Protein AF-A0A8I0N072-F1 (afdb_monomer)

Radius of gyration: 25.56 Å; Cα contacts (8 Å, |Δi|>4): 176; chains: 1; bounding box: 54×45×78 Å

pLDDT: mean 73.72, std 17.77, range [30.64, 95.94]

Organism: NCBI:txid1315280

Solvent-accessible surface area (backbone atoms only — not comparable to full-atom values): 8623 Å² total; per-residue (Å²): 136,84,82,77,81,78,67,58,70,54,81,55,96,92,42,80,50,78,51,52,66,68,58,53,51,51,52,50,53,53,48,54,53,54,51,52,53,53,55,48,54,52,50,53,52,52,50,49,49,51,53,44,53,54,49,50,52,53,50,52,58,44,44,75,77,46,43,42,41,66,64,48,50,56,49,46,68,73,73,28,69,87,80,56,89,76,55,53,75,44,91,42,83,85,50,83,49,27,44,38,66,54,48,75,47,74,41,93,86,42,91,51,28,29,33,41,29,32,38,40,33,28,46,47,96,89,38,32,55,79,50,74,47,72,47,76,42,82,46,71,62,76,79,81,84,124

Mean predicted aligned error: 13.83 Å

Nearest PDB structures (foldseek):
  3exz-assembly1_A  TM=7.184E-01  e=6.185E-01  Rhodospirillum rubrum ATCC 11170
  4ffu-assembly1_D  TM=7.902E-01  e=4.221E+00  Sinorhizobium meliloti 1021
  8jl0-assembly1_A  TM=4.000E-01  e=6.514E+00  Geobacter sulfurreducens
  8in8-assembly1_B  TM=3.234E-01  e=5.084E+00  Geobacter sulfurreducens PCA
  8y82-assembly1_M  TM=3.184E-01  e=5.754E+00  Geobacter sulfurreducens

Sequence (146 aa):
MMFGFKLLTYRSNGRYITIRRDSLLFILLVLVNLLGCSEQQKVDSKISKQVVDEWNAKIEGQRQKSNNYNDFKDWLSSNTPKEDKNSTMIKSLTGTSNYVTLDTIASKTDPNCYIDISLQFEVSVDSIVEHYKVSATQVCRYKNTI

Foldseek 3Di:
DDDDFDWDWDDDPNDTDTDGPVNVVVVVVVVVVVVVVVVLVVVQVVVLVVVQVVVVVVLVVQVVVPQAQVSSVVVQCVQADPPPPVQPCDQDAPDQPRKGFRDWAQRPPDNQKIWTWMKTFHAHPNRGTDDMHTDIDMDGDDPPPD

Secondary structure (DSSP, 8-state):
-------EEEEETTEEEEE-HHHHHHHHHHHHHHHHHHHHHHHHHHHHHHHHHHHHHHHHHHHHH--BHHHHHHHHHHHS-TT-TT------SSSS-EEEEEEEEE-SS-TTEEEEEEEEEEE-TTSBEEEEEEEEEEEE------

Structure (mmCIF, N/CA/C/O backbone):
data_AF-A0A8I0N072-F1
#
_entry.id   AF-A0A8I0N072-F1
#
loop_
_atom_site.group_PDB
_atom_site.id
_atom_site.type_symbol
_atom_site.label_atom_id
_atom_site.label_alt_id
_atom_site.label_comp_id
_atom_site.label_asym_id
_atom_site.label_entity_id
_atom_site.label_seq_id
_atom_site.pdbx_PDB_ins_code
_atom_site.Cartn_x
_atom_site.Cartn_y
_atom_site.Cartn_z
_atom_site.occupancy
_atom_site.B_iso_or_equiv
_atom_site.auth_seq_id
_atom_site.auth_comp_id
_atom_site.auth_asym_id
_atom_site.auth_atom_id
_atom_site.pdbx_PDB_model_num
ATOM 1 N N . MET A 1 1 ? -31.750 -0.216 54.561 1.00 33.34 1 MET A N 1
ATOM 2 C CA . MET A 1 1 ? -31.107 1.069 54.202 1.00 33.34 1 MET A CA 1
ATOM 3 C C . MET A 1 1 ? -31.779 1.608 52.947 1.00 33.34 1 MET A C 1
ATOM 5 O O . MET A 1 1 ? -31.539 1.083 51.870 1.00 33.34 1 MET A O 1
ATOM 9 N N . MET A 1 2 ? -32.682 2.583 53.084 1.00 30.64 2 MET A N 1
ATOM 10 C CA . MET A 1 2 ? -33.277 3.279 51.937 1.00 30.64 2 MET A CA 1
ATOM 11 C C . MET A 1 2 ? -32.263 4.300 51.417 1.00 30.64 2 MET A C 1
ATOM 13 O O . MET A 1 2 ? -31.946 5.266 52.109 1.00 30.64 2 MET A O 1
ATOM 17 N N . PHE A 1 3 ? -31.729 4.075 50.218 1.00 36.22 3 PHE A N 1
ATOM 18 C CA . PHE A 1 3 ? -30.904 5.063 49.531 1.00 36.22 3 PHE A CA 1
ATOM 19 C C . PHE A 1 3 ? -31.799 6.226 49.090 1.00 36.22 3 PHE A C 1
ATOM 21 O O . PHE A 1 3 ? -32.581 6.111 48.150 1.00 36.22 3 PHE A O 1
ATOM 28 N N . GLY A 1 4 ? -31.708 7.347 49.806 1.00 36.72 4 GLY A N 1
ATOM 29 C CA . GLY A 1 4 ? -32.363 8.592 49.423 1.00 36.72 4 GLY A CA 1
ATOM 30 C C . GLY A 1 4 ? -31.793 9.100 48.100 1.00 36.72 4 GLY A C 1
ATOM 31 O O . GLY A 1 4 ? -30.627 9.494 48.022 1.00 36.72 4 GLY A O 1
ATOM 32 N N . PHE A 1 5 ? -32.614 9.093 47.052 1.00 43.97 5 PHE A N 1
ATOM 33 C CA . PHE A 1 5 ? -32.279 9.683 45.761 1.00 43.97 5 PHE A CA 1
ATOM 34 C C . PHE A 1 5 ? -32.216 11.209 45.906 1.00 43.97 5 PHE A C 1
ATOM 36 O O . PHE A 1 5 ? -33.231 11.898 45.853 1.00 43.97 5 PHE A O 1
ATOM 43 N N . LYS A 1 6 ? -31.011 11.753 46.105 1.00 44.84 6 LYS A N 1
ATOM 44 C CA . LYS A 1 6 ? -30.772 13.199 46.018 1.00 44.84 6 LYS A CA 1
ATOM 45 C C . LYS A 1 6 ? -30.895 13.620 44.550 1.00 44.84 6 LYS A C 1
ATOM 47 O O . LYS A 1 6 ? -30.018 13.333 43.738 1.00 44.84 6 LYS A O 1
ATOM 52 N N . LEU A 1 7 ? -32.016 14.252 44.218 1.00 46.94 7 LEU A N 1
ATOM 53 C CA . LEU A 1 7 ? -32.276 14.870 42.920 1.00 46.94 7 LEU A CA 1
ATOM 54 C C . LEU A 1 7 ? -31.468 16.168 42.825 1.00 46.94 7 LEU A C 1
ATOM 56 O O . LEU A 1 7 ? -31.590 17.041 43.682 1.00 46.94 7 LEU A O 1
ATOM 60 N N . LEU A 1 8 ? -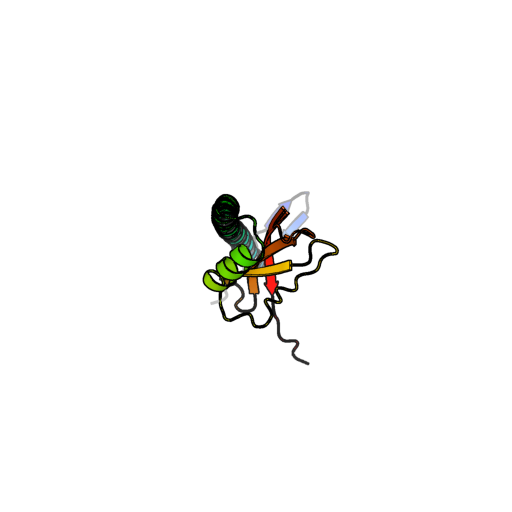30.639 16.296 41.790 1.00 51.94 8 LEU A N 1
ATOM 61 C CA . LEU A 1 8 ? -29.992 17.562 41.453 1.00 51.94 8 LEU A CA 1
ATOM 62 C C . LEU A 1 8 ? -30.988 18.390 40.639 1.00 51.94 8 LEU A C 1
ATOM 64 O O . LEU A 1 8 ? -31.210 18.140 39.456 1.00 51.94 8 LEU A O 1
ATOM 68 N N . THR A 1 9 ? -31.630 19.348 41.299 1.00 50.03 9 THR A N 1
ATOM 69 C CA . THR A 1 9 ? -32.476 20.356 40.656 1.00 50.03 9 THR A CA 1
ATOM 70 C C . THR A 1 9 ? -31.651 21.603 40.386 1.00 50.03 9 THR A C 1
ATOM 72 O O . THR A 1 9 ? -31.205 22.264 41.323 1.00 50.03 9 THR A O 1
ATOM 75 N N . TYR A 1 10 ? -31.476 21.946 39.113 1.00 55.47 10 TYR A N 1
ATOM 76 C CA . TYR A 1 10 ? -30.901 23.221 38.690 1.00 55.47 10 TYR A CA 1
ATOM 77 C C . TYR A 1 10 ? -31.967 24.045 37.957 1.00 55.47 10 TYR A C 1
ATOM 79 O O . TYR A 1 10 ? -32.808 23.496 37.239 1.00 55.47 10 TYR A O 1
ATOM 87 N N . ARG A 1 11 ? -31.967 25.364 38.178 1.00 40.03 11 ARG A N 1
ATOM 88 C CA . ARG A 1 11 ? -32.952 26.297 37.617 1.00 40.03 11 ARG A CA 1
ATOM 89 C C . ARG A 1 11 ? -32.371 26.938 36.359 1.00 40.03 11 ARG A C 1
ATOM 91 O O . ARG A 1 11 ? -31.432 27.717 36.456 1.00 40.03 11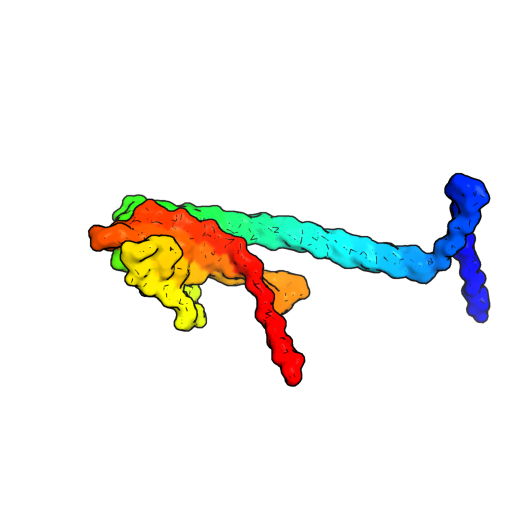 ARG A O 1
ATOM 98 N N . SER A 1 12 ? -32.963 26.648 35.203 1.00 45.06 12 SER A N 1
ATOM 99 C CA . SER A 1 12 ? -32.662 27.319 33.932 1.00 45.06 12 SER A CA 1
ATOM 100 C C . SER A 1 12 ? -33.958 27.887 33.353 1.00 45.06 12 SER A C 1
ATOM 102 O O . SER A 1 12 ? -34.968 27.185 33.305 1.00 45.06 12 SER A O 1
ATOM 104 N N . ASN A 1 13 ? -33.966 29.175 32.989 1.00 50.00 13 ASN A N 1
ATOM 105 C CA . ASN A 1 13 ? -35.112 29.883 32.392 1.00 50.00 13 ASN A CA 1
ATOM 106 C C . ASN A 1 13 ? -36.468 29.617 33.078 1.00 50.00 13 ASN A C 1
ATOM 108 O O . ASN A 1 13 ? -37.471 29.312 32.436 1.00 50.00 13 ASN A O 1
ATOM 112 N N . GLY A 1 14 ?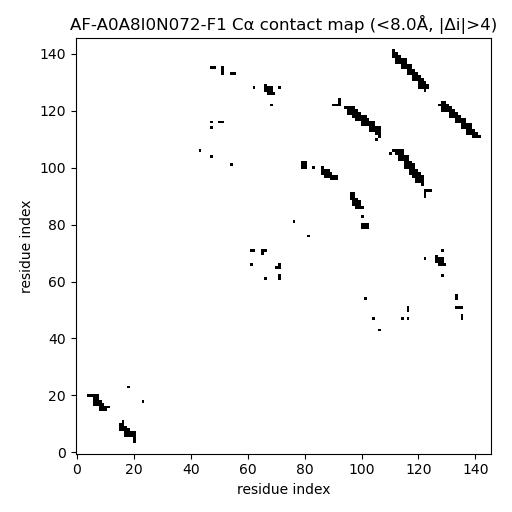 -36.502 29.696 34.411 1.00 52.94 14 GLY A N 1
ATOM 113 C CA . GLY A 1 14 ? -37.746 29.591 35.183 1.00 52.94 14 GLY A CA 1
ATOM 114 C C . GLY A 1 14 ? -38.370 28.191 35.268 1.00 52.94 14 GLY A C 1
ATOM 115 O O . GLY A 1 14 ? -39.401 28.054 35.922 1.00 52.94 14 GLY A O 1
ATOM 116 N N . ARG A 1 15 ? -37.756 27.149 34.688 1.00 42.75 15 ARG A N 1
ATOM 117 C CA . ARG A 1 15 ? -38.211 25.752 34.798 1.00 42.75 15 ARG A CA 1
ATOM 118 C C . ARG A 1 15 ? -37.237 24.923 35.638 1.00 42.75 15 ARG A C 1
ATOM 120 O O . ARG A 1 15 ? -36.020 25.064 35.525 1.00 42.75 15 ARG A O 1
ATOM 127 N N . TYR A 1 16 ? -37.785 24.059 36.493 1.00 50.56 16 TYR A N 1
ATOM 128 C CA . TYR A 1 16 ? -37.010 23.073 37.245 1.00 50.56 16 TYR A CA 1
ATOM 129 C C . TYR A 1 16 ? -36.808 21.840 36.370 1.00 50.56 16 TYR A C 1
ATOM 131 O O . TYR A 1 16 ? -37.775 21.180 35.997 1.00 50.56 16 TYR A O 1
ATOM 139 N N . ILE A 1 17 ? -35.554 21.540 36.034 1.00 55.06 17 ILE A N 1
ATOM 140 C CA . ILE A 1 17 ? -35.195 20.302 35.341 1.00 55.06 17 ILE A CA 1
ATOM 141 C C . ILE A 1 17 ? -34.688 19.330 36.403 1.00 55.06 17 ILE A C 1
ATOM 143 O O . ILE A 1 17 ? -33.726 19.614 37.118 1.00 55.06 17 ILE A O 1
ATOM 147 N N . THR A 1 18 ? -35.369 18.196 36.532 1.00 53.12 18 THR A N 1
ATOM 148 C CA . THR A 1 18 ? -35.024 17.146 37.488 1.00 53.12 18 THR A CA 1
ATOM 149 C C . THR A 1 18 ? -34.275 16.039 36.757 1.00 53.12 18 THR A C 1
ATOM 151 O O . THR A 1 18 ? -34.883 15.225 36.065 1.00 53.12 18 THR A O 1
ATOM 154 N N . ILE A 1 19 ? -32.949 15.998 36.895 1.00 55.66 19 ILE A N 1
ATOM 155 C CA . ILE A 1 19 ? -32.126 14.945 36.287 1.00 55.66 19 ILE A CA 1
ATOM 156 C C . ILE A 1 19 ? -31.961 13.822 37.315 1.00 55.66 19 ILE A C 1
ATOM 158 O O . ILE A 1 19 ? -31.393 14.028 38.391 1.00 55.66 19 ILE A O 1
ATOM 162 N N . ARG A 1 20 ? -32.483 12.626 37.015 1.00 56.06 20 ARG A N 1
ATOM 163 C CA . ARG A 1 20 ? -32.234 11.435 37.843 1.00 56.06 20 ARG A CA 1
ATOM 164 C C . ARG A 1 20 ? -30.756 11.052 37.740 1.00 56.06 20 ARG A C 1
ATOM 166 O O . ARG A 1 20 ? -30.171 11.099 36.661 1.00 56.06 20 ARG A O 1
ATOM 173 N N . ARG A 1 21 ? -30.159 10.640 38.861 1.00 57.19 21 ARG A N 1
ATOM 174 C CA . ARG A 1 21 ? -28.747 10.218 38.950 1.00 57.19 21 ARG A CA 1
ATOM 175 C C . ARG A 1 21 ? -28.395 9.116 37.938 1.00 57.19 21 ARG A C 1
ATOM 177 O O . ARG A 1 21 ? -27.298 9.128 37.389 1.00 57.19 21 ARG A O 1
ATOM 184 N N . ASP A 1 22 ? -29.350 8.242 37.636 1.00 57.88 22 ASP A N 1
ATOM 185 C CA . ASP A 1 22 ? -29.196 7.155 36.662 1.00 57.88 22 ASP A CA 1
ATOM 186 C C . ASP A 1 22 ? -29.087 7.680 35.222 1.00 57.88 22 ASP A C 1
ATOM 188 O O . ASP A 1 22 ? -28.299 7.173 34.428 1.00 57.88 22 ASP A O 1
ATOM 192 N N . SER A 1 23 ? -29.803 8.762 34.899 1.00 62.28 23 SER A N 1
ATOM 193 C CA . SER A 1 23 ? -29.697 9.442 33.603 1.00 62.28 23 SER A CA 1
ATOM 194 C C . SER A 1 23 ? -28.332 10.110 33.430 1.00 62.28 23 SER A C 1
ATOM 196 O O . SER A 1 23 ? -27.768 10.075 32.343 1.00 62.28 23 SER A O 1
ATOM 198 N N . LEU A 1 24 ? -27.766 10.668 34.505 1.00 64.44 24 LEU A N 1
ATOM 199 C CA . LEU A 1 24 ? -26.415 11.243 34.512 1.00 64.44 24 LEU A CA 1
ATOM 200 C C . LEU A 1 24 ? -25.334 10.183 34.268 1.00 64.44 24 LEU A C 1
ATOM 202 O O . LEU A 1 24 ? -24.429 10.413 33.472 1.00 64.44 24 LEU A O 1
ATOM 206 N N . LEU A 1 25 ? -25.454 9.019 34.913 1.00 67.12 25 LEU A N 1
ATOM 207 C CA . LEU A 1 25 ? -24.561 7.875 34.707 1.00 67.12 25 LEU A CA 1
ATOM 208 C C . LEU A 1 25 ? -24.627 7.353 33.273 1.00 67.12 25 LEU A C 1
ATOM 210 O O . LEU A 1 25 ? -23.585 7.108 32.674 1.00 67.12 25 LEU A O 1
ATOM 214 N N . PHE A 1 26 ? -25.830 7.242 32.709 1.00 69.38 26 PHE A N 1
ATOM 215 C CA . PHE A 1 26 ? -26.022 6.807 31.327 1.00 69.38 26 PHE A CA 1
ATOM 216 C C . PHE A 1 26 ? -25.403 7.793 30.326 1.00 69.38 26 PHE A C 1
ATOM 218 O O . PHE A 1 26 ? -24.693 7.382 29.413 1.00 69.38 26 PHE A O 1
ATOM 225 N N . ILE A 1 27 ? -25.595 9.100 30.538 1.00 7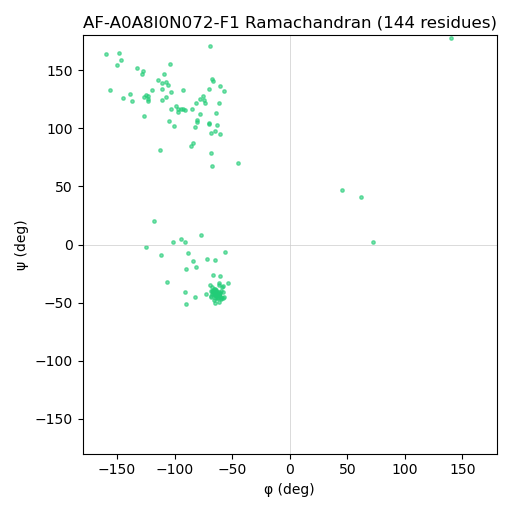1.88 27 ILE A N 1
ATOM 226 C CA . ILE A 1 27 ? -24.981 10.153 29.715 1.00 71.88 27 ILE A CA 1
ATOM 227 C C . ILE A 1 27 ? -23.449 10.097 29.803 1.00 71.88 27 ILE A C 1
ATOM 229 O O . ILE A 1 27 ? -22.777 10.179 28.777 1.00 71.88 27 ILE A O 1
ATOM 233 N N . LEU A 1 28 ? -22.890 9.911 31.002 1.00 71.12 28 LEU A N 1
ATOM 234 C CA . LEU A 1 28 ? -21.446 9.748 31.208 1.00 71.12 28 LEU A CA 1
ATOM 235 C C . LEU A 1 28 ? -20.897 8.509 30.495 1.00 71.12 28 LEU A C 1
ATOM 237 O O . LEU A 1 28 ? -19.861 8.591 29.843 1.00 71.12 28 LEU A O 1
ATOM 241 N N . LEU A 1 29 ? -21.605 7.382 30.571 1.00 71.06 29 LEU A N 1
ATOM 242 C CA . LEU A 1 29 ? -21.230 6.144 29.887 1.00 71.06 29 LEU A CA 1
ATOM 243 C C . LEU A 1 29 ? -21.216 6.331 28.368 1.00 71.06 29 LEU A C 1
ATOM 245 O O . LEU A 1 29 ? -20.247 5.957 27.712 1.00 71.06 29 LEU A O 1
ATOM 249 N N . VAL A 1 30 ? -22.252 6.958 27.809 1.00 69.88 30 VAL A N 1
ATOM 250 C CA . VAL A 1 30 ? -22.316 7.272 26.375 1.00 69.88 30 VAL A CA 1
ATOM 251 C C . VAL A 1 30 ? -21.177 8.214 25.968 1.00 69.88 30 VAL A C 1
ATOM 253 O O . VAL A 1 30 ? -20.520 7.967 24.962 1.00 69.88 30 VAL A O 1
ATOM 256 N N . LEU A 1 31 ? -20.873 9.242 26.767 1.00 65.56 31 LEU A N 1
ATOM 257 C CA . LEU A 1 31 ? -19.767 10.171 26.504 1.00 65.56 31 LEU A CA 1
ATOM 258 C C . LEU A 1 31 ? -18.395 9.489 26.521 1.00 65.56 31 LEU A C 1
ATOM 260 O O . LEU A 1 31 ? -17.590 9.746 25.632 1.00 65.56 31 LEU A O 1
ATOM 264 N N . VAL A 1 32 ? -18.125 8.607 27.486 1.00 68.88 32 VAL A N 1
ATOM 265 C CA . VAL A 1 32 ? -16.853 7.864 27.552 1.00 68.88 32 VAL A CA 1
ATOM 266 C C . VAL A 1 32 ? -16.693 6.945 26.337 1.00 68.88 32 VAL A C 1
ATOM 268 O O . VAL A 1 32 ? -15.612 6.896 25.755 1.00 68.88 32 VAL A O 1
ATOM 271 N N . ASN A 1 33 ? -17.770 6.287 25.895 1.00 62.19 33 ASN A N 1
ATOM 272 C CA . ASN A 1 33 ? -17.746 5.478 24.672 1.00 62.19 33 ASN A CA 1
ATOM 273 C C . ASN A 1 33 ? -17.501 6.336 23.416 1.00 62.19 33 ASN A C 1
ATOM 275 O O . ASN A 1 33 ? -16.678 5.976 22.578 1.00 62.19 33 ASN A O 1
ATOM 279 N N . LEU A 1 34 ? -18.153 7.499 23.300 1.00 58.91 34 LEU A N 1
ATOM 280 C CA . LEU A 1 34 ? -17.965 8.416 22.167 1.00 58.91 34 LEU A CA 1
ATOM 281 C C . LEU A 1 34 ? -16.548 9.014 22.116 1.00 58.91 34 LEU A C 1
ATOM 283 O O . LEU A 1 34 ? -15.968 9.135 21.036 1.00 58.91 34 LEU A O 1
ATOM 287 N N . LEU A 1 35 ? -15.975 9.368 23.271 1.00 59.94 35 LEU A N 1
ATOM 288 C CA . LEU A 1 35 ? -14.601 9.871 23.366 1.00 59.94 35 LEU A CA 1
ATOM 289 C C . LEU A 1 35 ? -13.580 8.785 23.004 1.00 59.94 35 LEU A C 1
ATOM 291 O O . LEU A 1 35 ? -12.660 9.060 22.234 1.00 59.94 35 LEU A O 1
ATOM 295 N N . GLY A 1 36 ? -13.792 7.547 23.464 1.00 58.75 36 GLY A N 1
ATOM 296 C CA . GLY A 1 36 ? -12.951 6.401 23.108 1.00 58.75 36 GLY A CA 1
ATOM 297 C C . GLY A 1 36 ? -12.932 6.110 21.602 1.00 58.75 36 GLY A C 1
ATOM 298 O O . GLY A 1 36 ? -11.866 5.887 21.031 1.00 58.75 36 GLY A O 1
ATOM 299 N N . CYS A 1 37 ? -14.082 6.196 20.922 1.00 60.00 37 CYS A N 1
ATOM 300 C CA . CYS A 1 37 ? -14.146 6.036 19.465 1.00 60.00 37 CYS A CA 1
ATOM 301 C C . CYS A 1 37 ? -13.412 7.158 18.706 1.00 60.00 37 CYS A C 1
ATOM 303 O O . CYS A 1 37 ? -12.749 6.886 17.706 1.00 60.00 37 CYS A O 1
ATOM 305 N N . SER A 1 38 ? -13.495 8.408 19.181 1.00 59.31 38 SER A N 1
ATOM 306 C CA . SER A 1 38 ? -12.841 9.567 18.547 1.00 59.31 38 SER A CA 1
ATOM 307 C C . SER A 1 38 ? -11.313 9.507 18.637 1.00 59.31 38 SER A C 1
ATOM 309 O O . SER A 1 38 ? -10.613 9.776 17.657 1.00 59.31 38 SER A O 1
ATOM 311 N N . GLU A 1 39 ? -10.773 9.125 19.797 1.00 59.28 39 GLU A N 1
ATOM 312 C CA . GLU A 1 39 ? -9.326 8.961 19.963 1.00 59.28 39 GLU A CA 1
ATOM 313 C C . GLU A 1 39 ? -8.790 7.797 19.132 1.00 59.28 39 GLU A C 1
ATOM 315 O O . GLU A 1 39 ? -7.762 7.941 18.468 1.00 59.28 39 GLU A O 1
ATOM 320 N N . GLN A 1 40 ? -9.522 6.684 19.074 1.00 56.75 40 GLN A N 1
ATOM 321 C CA . GLN A 1 40 ? -9.121 5.538 18.267 1.00 56.75 40 GLN A CA 1
ATOM 322 C C . GLN A 1 40 ? -9.125 5.858 16.767 1.00 56.75 40 GLN A C 1
ATOM 324 O O . GLN A 1 40 ? -8.155 5.549 16.079 1.00 56.75 40 GLN A O 1
ATOM 329 N N . GLN A 1 41 ? -10.148 6.558 16.265 1.00 62.00 41 GLN A N 1
ATOM 330 C CA . GLN A 1 41 ? -10.203 6.972 14.860 1.00 62.00 41 GLN A CA 1
ATOM 331 C C . GLN A 1 41 ? -9.001 7.852 14.475 1.00 62.00 41 GLN A C 1
ATOM 333 O O . GLN A 1 41 ? -8.460 7.728 13.375 1.00 62.00 41 GLN A O 1
ATOM 338 N N . LYS A 1 42 ? -8.533 8.715 15.387 1.00 64.56 42 LYS A N 1
ATOM 339 C CA . LYS A 1 42 ? -7.318 9.519 15.178 1.00 64.56 42 LYS A CA 1
ATOM 340 C C . LYS A 1 42 ? -6.053 8.665 15.150 1.00 64.56 42 LYS A C 1
ATOM 342 O O . LYS A 1 42 ? -5.168 8.925 14.335 1.00 64.56 42 LYS A O 1
ATOM 347 N N . VAL A 1 43 ? -5.954 7.664 16.023 1.00 67.06 43 VAL A N 1
ATOM 348 C CA . VAL A 1 43 ? -4.812 6.740 16.065 1.00 67.06 43 VAL A CA 1
ATOM 349 C C . VAL A 1 43 ? -4.759 5.892 14.794 1.00 67.06 43 VAL A C 1
ATOM 351 O O . VAL A 1 43 ? -3.713 5.839 14.150 1.00 67.06 43 VAL A O 1
ATOM 354 N N . ASP A 1 44 ? -5.884 5.316 14.378 1.00 70.06 44 ASP A N 1
ATOM 355 C CA . ASP A 1 44 ? -5.981 4.482 13.177 1.00 70.06 44 ASP A CA 1
ATOM 356 C C . ASP A 1 44 ? -5.706 5.297 11.902 1.00 70.06 44 ASP A C 1
ATOM 358 O O . ASP A 1 44 ? -4.994 4.841 11.005 1.00 70.06 44 ASP A O 1
ATOM 362 N N . SER A 1 45 ? -6.172 6.551 11.849 1.00 76.56 45 SER A N 1
ATOM 363 C CA . SER A 1 45 ? -5.850 7.499 10.772 1.00 76.56 45 SER A CA 1
ATOM 364 C C . SER A 1 45 ? -4.353 7.830 10.711 1.00 76.56 45 SER A C 1
ATOM 366 O O . SER A 1 45 ? -3.767 7.876 9.630 1.00 76.56 45 SER A O 1
ATOM 368 N N . LYS A 1 46 ? -3.698 8.016 11.864 1.00 83.12 46 LYS A N 1
ATOM 369 C CA . LYS A 1 46 ? -2.257 8.295 11.920 1.00 83.12 46 LYS A CA 1
ATOM 370 C C . LYS A 1 46 ? -1.424 7.089 11.483 1.00 8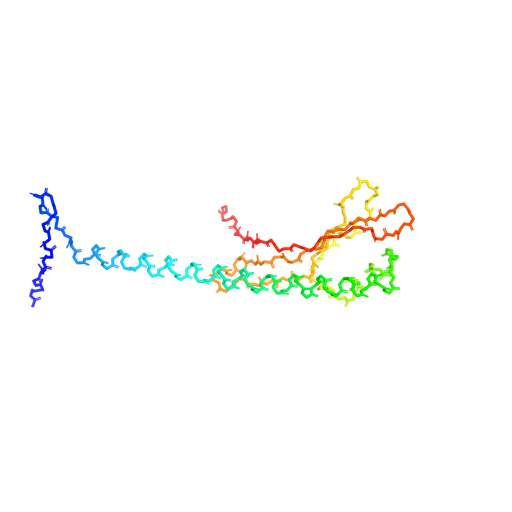3.12 46 LYS A C 1
ATOM 372 O O . LYS A 1 46 ? -0.484 7.260 10.711 1.00 83.12 46 LYS A O 1
ATOM 377 N N . ILE A 1 47 ? -1.766 5.896 11.971 1.00 85.44 47 ILE A N 1
ATOM 378 C CA . ILE A 1 47 ? -1.052 4.656 11.641 1.00 85.44 47 ILE A CA 1
ATOM 379 C C . ILE A 1 47 ? -1.214 4.339 10.154 1.00 85.44 47 ILE A C 1
ATOM 381 O O . ILE A 1 47 ? -0.219 4.138 9.466 1.00 85.44 47 ILE A O 1
ATOM 385 N N . SER A 1 48 ? -2.446 4.357 9.637 1.00 87.75 48 SER A N 1
ATOM 386 C CA . SER A 1 48 ? -2.691 4.097 8.213 1.00 87.75 48 SER A CA 1
ATOM 387 C C . SER A 1 48 ? -1.973 5.099 7.312 1.00 87.75 48 SER A C 1
ATOM 389 O O . SER A 1 48 ? -1.366 4.688 6.329 1.00 87.75 48 SER A O 1
ATOM 391 N N . LYS A 1 49 ? -1.944 6.389 7.674 1.00 90.81 49 LYS A N 1
ATOM 392 C CA . LYS A 1 49 ? -1.164 7.392 6.939 1.00 90.81 49 LYS A CA 1
ATOM 393 C C . LYS A 1 49 ? 0.330 7.066 6.916 1.00 90.81 49 LYS A C 1
ATOM 395 O O . LYS A 1 49 ? 0.933 7.122 5.852 1.00 90.81 49 LYS A O 1
ATOM 400 N N . GLN A 1 50 ? 0.916 6.706 8.057 1.00 93.19 50 GLN A N 1
ATOM 401 C CA . GLN A 1 50 ? 2.333 6.345 8.114 1.00 93.19 50 GLN A CA 1
ATOM 402 C C . GLN A 1 50 ? 2.643 5.149 7.203 1.00 93.19 50 GLN A C 1
ATOM 404 O O . GLN A 1 50 ? 3.599 5.198 6.435 1.00 93.19 50 GLN A O 1
ATOM 409 N N . VAL A 1 51 ? 1.811 4.106 7.241 1.00 92.88 51 VAL A N 1
ATOM 410 C CA . VAL A 1 51 ? 1.988 2.921 6.390 1.00 92.88 51 VAL A CA 1
ATOM 411 C C . VAL A 1 51 ? 1.836 3.274 4.904 1.00 92.88 51 VAL A C 1
ATOM 413 O O . VAL A 1 51 ? 2.616 2.803 4.080 1.00 92.88 51 VAL A O 1
ATOM 416 N N . VAL A 1 52 ? 0.889 4.152 4.550 1.00 94.19 52 VAL A N 1
ATOM 417 C CA . VAL A 1 52 ? 0.746 4.686 3.182 1.00 94.19 52 VAL A CA 1
ATOM 418 C C . VAL A 1 52 ? 2.008 5.433 2.742 1.00 94.19 52 VAL A C 1
ATOM 420 O O . VAL A 1 52 ? 2.491 5.204 1.635 1.00 94.19 52 VAL A O 1
ATOM 423 N N . ASP A 1 53 ? 2.565 6.296 3.593 1.00 95.25 53 ASP A N 1
ATOM 424 C CA . ASP A 1 53 ? 3.773 7.071 3.288 1.00 95.25 53 ASP A CA 1
ATOM 425 C C . ASP A 1 53 ? 5.001 6.157 3.105 1.00 95.25 53 ASP A C 1
ATOM 427 O O . ASP A 1 53 ? 5.773 6.328 2.158 1.00 95.25 53 ASP A O 1
ATOM 431 N N . GLU A 1 54 ? 5.152 5.131 3.947 1.00 95.94 54 GLU A N 1
ATOM 432 C CA . GLU A 1 54 ? 6.209 4.120 3.818 1.00 95.94 54 GLU A CA 1
ATOM 433 C C . GLU A 1 54 ? 6.092 3.330 2.507 1.00 95.94 54 GLU A C 1
ATOM 435 O O . GLU A 1 54 ? 7.091 3.110 1.814 1.00 95.94 54 GLU A O 1
ATOM 440 N N . TRP A 1 55 ? 4.877 2.928 2.128 1.00 95.50 55 TRP A N 1
ATOM 441 C CA . TRP A 1 55 ? 4.638 2.245 0.858 1.00 95.50 55 TRP A CA 1
ATOM 442 C C . TRP A 1 55 ? 4.873 3.148 -0.349 1.00 95.50 55 TRP A C 1
ATOM 444 O O . TRP A 1 55 ? 5.493 2.705 -1.316 1.00 95.50 55 TRP A O 1
ATOM 454 N N . ASN A 1 56 ? 4.463 4.417 -0.281 1.00 95.75 56 ASN A N 1
ATOM 455 C CA . ASN A 1 56 ? 4.769 5.401 -1.317 1.00 95.75 56 ASN A CA 1
ATOM 456 C C . ASN A 1 56 ? 6.282 5.526 -1.532 1.00 95.75 56 ASN A C 1
ATOM 458 O O . ASN A 1 56 ? 6.730 5.485 -2.675 1.00 95.75 56 ASN A O 1
ATOM 462 N N . ALA A 1 57 ? 7.071 5.609 -0.456 1.00 95.81 57 ALA A N 1
ATOM 463 C CA . ALA A 1 57 ? 8.527 5.689 -0.549 1.00 95.81 57 ALA A CA 1
ATOM 464 C C . ALA A 1 57 ? 9.152 4.421 -1.161 1.00 95.81 57 ALA A C 1
ATOM 466 O O . ALA A 1 57 ? 10.051 4.517 -1.998 1.00 95.81 57 ALA A O 1
ATOM 467 N N . LYS A 1 58 ? 8.666 3.228 -0.786 1.00 94.94 58 LYS A N 1
ATOM 468 C CA . LYS A 1 58 ? 9.130 1.951 -1.361 1.00 94.94 58 LYS A CA 1
ATOM 469 C C . LYS A 1 58 ? 8.831 1.853 -2.857 1.00 94.94 58 LYS A C 1
ATOM 471 O O . LYS A 1 58 ? 9.708 1.462 -3.624 1.00 94.94 58 LYS A O 1
ATOM 476 N N . ILE A 1 59 ? 7.613 2.213 -3.262 1.00 93.75 59 ILE A N 1
ATOM 477 C CA . ILE A 1 59 ? 7.179 2.177 -4.664 1.00 93.75 59 ILE A CA 1
ATOM 478 C C . ILE A 1 59 ? 7.974 3.181 -5.493 1.00 93.75 59 ILE A C 1
ATOM 480 O O . ILE A 1 59 ? 8.489 2.817 -6.546 1.00 93.75 59 ILE A O 1
ATOM 484 N N . GLU A 1 60 ? 8.141 4.407 -5.001 1.00 94.06 60 GLU A N 1
ATOM 485 C CA . GLU A 1 60 ? 8.933 5.427 -5.688 1.00 94.06 60 GLU A CA 1
ATOM 486 C C . GLU A 1 60 ? 10.398 4.989 -5.836 1.00 94.06 60 GLU A C 1
ATOM 488 O O . GLU A 1 60 ? 10.970 5.059 -6.924 1.00 94.06 60 GLU A O 1
ATOM 493 N N . GLY A 1 61 ? 10.985 4.414 -4.781 1.00 94.25 61 GLY A N 1
ATOM 494 C CA . GLY A 1 61 ? 12.328 3.841 -4.840 1.00 94.25 61 GLY A CA 1
ATOM 495 C C . GLY A 1 61 ? 12.461 2.688 -5.843 1.00 94.25 61 GLY A C 1
ATOM 496 O O . GLY A 1 61 ? 13.514 2.536 -6.460 1.00 94.25 61 GLY A O 1
ATOM 497 N N . GLN A 1 62 ? 11.413 1.882 -6.040 1.00 93.38 62 GLN A N 1
ATOM 498 C CA . GLN A 1 62 ? 11.408 0.841 -7.070 1.00 93.38 62 GLN A CA 1
ATOM 499 C C . GLN A 1 62 ? 11.287 1.433 -8.478 1.00 93.38 62 GLN A C 1
ATOM 501 O O . GLN A 1 62 ? 12.027 1.022 -9.370 1.00 93.38 62 GLN A O 1
ATOM 506 N N . ARG A 1 63 ? 10.417 2.427 -8.675 1.00 90.44 63 ARG A N 1
ATOM 507 C CA . ARG A 1 63 ? 10.228 3.106 -9.967 1.00 90.44 63 ARG A CA 1
ATOM 508 C C . ARG A 1 63 ? 11.492 3.803 -10.464 1.00 90.44 63 ARG A C 1
ATOM 510 O O . ARG A 1 63 ? 11.798 3.768 -11.652 1.00 90.44 63 ARG A O 1
ATOM 517 N N . GLN A 1 64 ? 12.287 4.355 -9.551 1.00 91.88 64 GLN A N 1
ATOM 518 C CA . GLN A 1 64 ? 13.594 4.933 -9.882 1.00 91.88 64 GLN A CA 1
ATOM 519 C C . GLN A 1 64 ? 14.617 3.890 -10.358 1.00 91.88 64 GLN A C 1
ATOM 521 O O . GLN A 1 64 ? 15.530 4.236 -11.105 1.00 91.88 64 GLN A O 1
ATOM 526 N N . LYS A 1 65 ? 14.476 2.619 -9.954 1.00 93.31 65 LYS A N 1
ATOM 527 C CA . LYS A 1 65 ? 15.322 1.516 -10.443 1.00 93.31 65 LYS A CA 1
ATOM 528 C C . LYS A 1 65 ? 14.837 0.983 -11.786 1.00 93.31 65 LYS A C 1
ATOM 530 O O . LYS A 1 65 ? 15.652 0.739 -12.670 1.00 93.31 65 LYS A O 1
ATOM 535 N N . SER A 1 66 ? 13.530 0.773 -11.922 1.00 90.81 66 SER A N 1
ATOM 536 C CA . SER A 1 66 ? 12.898 0.344 -13.164 1.00 90.81 66 SER A CA 1
ATOM 537 C C . SER A 1 66 ? 11.433 0.756 -13.183 1.00 90.81 66 SER A C 1
ATOM 539 O O . SER A 1 66 ? 10.684 0.494 -12.242 1.00 90.81 66 SER A O 1
ATOM 541 N N . ASN A 1 67 ? 11.012 1.344 -14.301 1.00 87.81 67 ASN A N 1
ATOM 542 C CA . ASN A 1 67 ? 9.604 1.609 -14.584 1.00 87.81 67 ASN A CA 1
ATOM 543 C C . ASN A 1 67 ? 8.953 0.493 -15.417 1.00 87.81 67 ASN A C 1
ATOM 545 O O . ASN A 1 67 ? 7.800 0.638 -15.821 1.00 87.81 67 ASN A O 1
ATOM 549 N N . ASN A 1 68 ? 9.662 -0.607 -15.699 1.00 91.75 68 ASN A N 1
ATOM 550 C CA . ASN A 1 68 ? 9.102 -1.731 -16.442 1.00 91.75 68 ASN A CA 1
ATOM 551 C C . ASN A 1 68 ? 8.057 -2.475 -15.596 1.00 91.75 68 ASN A C 1
ATOM 553 O O . ASN A 1 68 ? 8.292 -2.810 -14.434 1.00 91.75 68 ASN A O 1
ATOM 557 N N . TYR A 1 69 ? 6.910 -2.779 -16.199 1.00 88.31 69 TYR A N 1
ATOM 558 C CA . TYR A 1 69 ? 5.813 -3.488 -15.550 1.00 88.31 69 TYR A CA 1
ATOM 559 C C . TYR A 1 69 ? 6.212 -4.865 -15.010 1.00 88.31 69 TYR A C 1
ATOM 561 O O . TYR A 1 69 ? 5.776 -5.219 -13.919 1.00 88.31 69 TYR A O 1
ATOM 569 N N . ASN A 1 70 ? 7.020 -5.643 -15.736 1.00 88.19 70 ASN A N 1
ATOM 570 C CA . ASN A 1 70 ? 7.395 -6.989 -15.298 1.00 88.19 70 ASN A CA 1
ATOM 571 C C . ASN A 1 70 ? 8.296 -6.927 -14.059 1.00 88.19 70 ASN A C 1
ATOM 573 O O . ASN A 1 70 ? 8.011 -7.603 -13.076 1.00 88.19 70 ASN A O 1
ATOM 577 N N . ASP A 1 71 ? 9.290 -6.036 -14.054 1.00 90.75 71 ASP A N 1
ATOM 578 C CA . ASP A 1 71 ? 10.150 -5.818 -12.883 1.00 90.75 71 ASP A CA 1
ATOM 579 C C . ASP A 1 71 ? 9.333 -5.338 -11.675 1.00 90.75 71 ASP A C 1
ATOM 581 O O . ASP A 1 71 ? 9.545 -5.772 -10.541 1.00 90.75 71 ASP A O 1
ATOM 585 N N . PHE A 1 72 ? 8.371 -4.440 -11.912 1.00 89.56 72 PHE A N 1
ATOM 586 C CA . PHE A 1 72 ? 7.483 -3.931 -10.871 1.00 89.56 72 PHE A CA 1
ATOM 587 C C . PHE A 1 72 ? 6.560 -5.023 -10.318 1.00 89.56 72 PHE A C 1
ATOM 589 O O . PHE A 1 72 ? 6.388 -5.133 -9.106 1.00 89.56 72 PHE A O 1
ATOM 596 N N . LYS A 1 73 ? 6.011 -5.872 -11.192 1.00 87.12 73 LYS A N 1
ATOM 597 C CA . LYS A 1 73 ? 5.168 -7.018 -10.837 1.00 87.12 73 LYS A CA 1
ATOM 598 C C . LYS A 1 73 ? 5.933 -8.051 -10.007 1.00 87.12 73 LYS A C 1
ATOM 600 O O . LYS A 1 73 ? 5.411 -8.524 -8.994 1.00 87.12 73 LYS A O 1
ATOM 605 N N . ASP A 1 74 ? 7.154 -8.390 -10.404 1.00 87.81 74 ASP A N 1
ATOM 606 C CA . ASP A 1 74 ? 7.994 -9.354 -9.687 1.00 87.81 74 ASP A CA 1
ATOM 607 C C . ASP A 1 74 ? 8.411 -8.810 -8.316 1.00 87.81 74 ASP A C 1
ATOM 609 O O . ASP A 1 74 ? 8.362 -9.520 -7.302 1.00 87.81 74 ASP A O 1
ATOM 613 N N . TRP A 1 75 ? 8.734 -7.514 -8.259 1.00 91.88 75 TRP A N 1
ATOM 614 C CA . TRP A 1 75 ? 8.998 -6.821 -7.005 1.00 91.88 75 TRP A CA 1
ATOM 615 C C . TRP A 1 75 ? 7.772 -6.825 -6.084 1.00 91.88 75 TRP A C 1
ATOM 617 O O . TRP A 1 75 ? 7.897 -7.226 -4.925 1.00 91.88 75 TRP A O 1
ATOM 627 N N . LEU A 1 76 ? 6.585 -6.461 -6.584 1.00 89.00 76 LEU A N 1
ATOM 628 C CA . LEU A 1 76 ? 5.339 -6.498 -5.808 1.00 89.00 76 LEU A CA 1
ATOM 629 C C . LEU A 1 76 ? 5.055 -7.907 -5.280 1.00 89.00 76 LEU A C 1
ATOM 631 O O . LEU A 1 76 ? 4.786 -8.071 -4.093 1.00 89.00 76 LEU A O 1
ATOM 635 N N . SER A 1 77 ? 5.198 -8.930 -6.122 1.00 84.00 77 SER A N 1
ATOM 636 C CA . SER A 1 77 ? 4.984 -10.337 -5.742 1.00 84.00 77 SER A CA 1
ATOM 637 C C . SER A 1 77 ? 5.921 -10.807 -4.622 1.00 84.00 77 SER A C 1
ATOM 639 O O . SER A 1 77 ? 5.583 -11.715 -3.866 1.00 84.00 77 SER A O 1
ATOM 641 N N . SER A 1 78 ? 7.100 -10.193 -4.511 1.00 86.75 78 SER A N 1
ATOM 642 C CA . SER A 1 78 ? 8.107 -10.526 -3.497 1.00 86.75 78 SER A CA 1
ATOM 643 C C . SER A 1 78 ? 7.951 -9.730 -2.198 1.00 86.75 78 SER A C 1
ATOM 645 O O . SER A 1 78 ? 8.464 -10.152 -1.164 1.00 86.75 78 SER A O 1
ATOM 647 N N . ASN A 1 79 ? 7.275 -8.578 -2.247 1.00 88.00 79 ASN A N 1
ATOM 648 C CA . ASN A 1 79 ? 7.182 -7.631 -1.130 1.00 88.00 79 ASN A CA 1
ATOM 649 C C . ASN A 1 79 ? 5.776 -7.530 -0.522 1.00 88.00 79 ASN A C 1
ATOM 651 O O . ASN A 1 79 ? 5.629 -6.900 0.522 1.00 88.00 79 ASN A O 1
ATOM 655 N N . THR A 1 80 ? 4.761 -8.132 -1.144 1.00 83.31 80 THR A N 1
ATOM 656 C CA . THR A 1 80 ? 3.373 -8.117 -0.657 1.00 83.31 80 THR A CA 1
ATOM 657 C C . THR A 1 80 ? 2.972 -9.458 -0.023 1.00 83.31 80 THR A C 1
ATOM 659 O O . THR A 1 80 ? 3.581 -10.494 -0.322 1.00 83.31 80 THR A O 1
ATOM 662 N N . PRO A 1 81 ? 1.978 -9.474 0.887 1.00 73.62 81 PRO A N 1
ATOM 663 C CA . PRO A 1 81 ? 1.499 -10.699 1.520 1.00 73.62 81 PRO A CA 1
ATOM 664 C C . PRO A 1 81 ? 1.017 -11.734 0.495 1.00 73.62 81 PRO A C 1
ATOM 666 O O . PRO A 1 81 ? 0.215 -11.438 -0.386 1.00 73.62 81 PRO A O 1
ATOM 669 N N . LYS A 1 82 ? 1.457 -12.989 0.645 1.00 63.72 82 LYS A N 1
ATOM 670 C CA . LYS A 1 82 ? 1.094 -14.097 -0.262 1.00 63.72 82 LYS A CA 1
ATOM 671 C C . LYS A 1 82 ? -0.360 -14.570 -0.124 1.00 63.72 82 LYS A C 1
ATOM 673 O O . LYS A 1 82 ? -0.809 -15.379 -0.933 1.00 63.72 82 LYS A O 1
ATOM 678 N N . GLU A 1 83 ? -1.065 -14.144 0.924 1.00 52.44 83 GLU A N 1
ATOM 679 C CA . GLU A 1 83 ? -2.344 -14.743 1.329 1.00 52.44 83 GLU A CA 1
ATOM 680 C C . GLU A 1 83 ? -3.571 -14.203 0.584 1.00 52.44 83 GLU A C 1
ATOM 682 O O . GLU A 1 83 ? -4.606 -14.874 0.570 1.00 52.44 83 GLU A O 1
ATOM 687 N N . ASP A 1 84 ? -3.468 -13.078 -0.129 1.00 50.03 84 ASP A N 1
ATOM 688 C CA . ASP A 1 84 ? -4.583 -12.594 -0.941 1.00 50.03 84 ASP A CA 1
ATOM 689 C C . ASP A 1 84 ? -4.611 -13.280 -2.310 1.00 50.03 84 ASP A C 1
ATOM 691 O O . ASP A 1 84 ? -4.133 -12.777 -3.327 1.00 50.03 84 ASP A O 1
ATOM 695 N N . LYS A 1 85 ? -5.286 -14.435 -2.348 1.00 43.66 85 LYS A N 1
ATOM 696 C CA . LYS A 1 85 ? -5.711 -15.135 -3.578 1.00 43.66 85 LYS A CA 1
ATOM 697 C C . LYS A 1 85 ? -6.584 -14.273 -4.512 1.00 43.66 85 LYS A C 1
ATOM 699 O O . LYS A 1 85 ? -6.874 -14.704 -5.623 1.00 43.66 85 LYS A O 1
ATOM 704 N N . ASN A 1 86 ? -6.973 -13.072 -4.073 1.00 45.00 86 ASN A N 1
ATOM 705 C CA . ASN A 1 86 ? -7.706 -12.063 -4.837 1.00 45.00 86 ASN A CA 1
ATOM 706 C C . ASN A 1 86 ? -6.820 -10.919 -5.363 1.00 45.00 86 ASN A C 1
ATOM 708 O O . ASN A 1 86 ? -7.360 -9.997 -5.980 1.00 45.00 86 ASN A O 1
ATOM 712 N N . SER A 1 87 ? -5.496 -10.950 -5.142 1.00 50.22 87 SER A N 1
ATOM 713 C CA . SER A 1 87 ? -4.556 -10.004 -5.757 1.00 50.22 87 SER A CA 1
ATOM 714 C C . SER A 1 87 ? -4.494 -10.278 -7.257 1.00 50.22 87 SER A C 1
ATOM 716 O O . SER A 1 87 ? -3.638 -10.988 -7.790 1.00 50.22 87 SER A O 1
ATOM 718 N N . THR A 1 88 ? -5.515 -9.785 -7.945 1.00 51.47 88 THR A N 1
ATOM 719 C CA . THR A 1 88 ? -5.694 -9.983 -9.368 1.00 51.47 88 THR A CA 1
ATOM 720 C C . THR A 1 88 ? -4.889 -8.881 -10.032 1.00 51.47 88 THR A C 1
ATOM 722 O O . THR A 1 88 ? -5.404 -7.814 -10.351 1.00 51.47 88 THR A O 1
ATOM 725 N N . MET A 1 89 ? -3.589 -9.129 -10.208 1.00 56.56 89 MET A N 1
ATOM 726 C CA . MET A 1 89 ? -2.732 -8.328 -11.086 1.00 56.56 89 MET A CA 1
ATOM 727 C C . MET A 1 89 ? -3.169 -8.553 -12.542 1.00 56.56 89 MET A C 1
ATOM 729 O O . MET A 1 89 ? -2.478 -9.201 -13.329 1.00 56.56 89 MET A O 1
ATOM 733 N N . ILE A 1 90 ? -4.367 -8.082 -12.891 1.00 52.66 90 ILE A N 1
ATOM 734 C CA . ILE A 1 90 ? -4.876 -8.092 -14.258 1.00 52.66 90 ILE A CA 1
ATOM 735 C C . ILE A 1 90 ? -4.253 -6.892 -14.954 1.00 52.66 90 ILE A C 1
ATOM 737 O O . ILE A 1 90 ? -4.660 -5.760 -14.710 1.00 52.66 90 ILE A O 1
ATOM 741 N N . LYS A 1 91 ? -3.295 -7.150 -15.851 1.00 56.16 91 LYS A N 1
ATOM 742 C CA . LYS A 1 91 ? -2.822 -6.150 -16.812 1.00 56.16 91 LYS A CA 1
ATOM 743 C C . LYS A 1 91 ? -4.007 -5.726 -17.676 1.00 56.16 91 LYS A C 1
ATOM 745 O O . LYS A 1 91 ? -4.312 -6.395 -18.660 1.00 56.16 91 LYS A O 1
ATOM 750 N N . SER A 1 92 ? -4.683 -4.642 -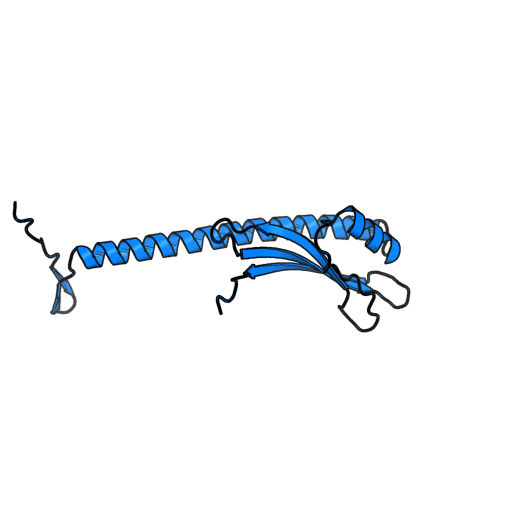17.319 1.00 57.00 92 SER A N 1
ATOM 751 C CA . SER A 1 92 ? -5.654 -4.016 -18.209 1.00 57.00 92 SER A CA 1
ATOM 752 C C . SER A 1 92 ? -5.051 -2.754 -18.824 1.00 57.00 92 SER A C 1
ATOM 754 O O . SER A 1 92 ? -4.413 -1.937 -18.162 1.00 57.00 92 SER A O 1
ATOM 756 N N . LEU A 1 93 ? -5.200 -2.674 -20.145 1.00 56.00 93 LEU A N 1
ATOM 757 C CA . LEU A 1 93 ? -4.594 -1.676 -21.027 1.00 56.00 93 LEU A CA 1
ATOM 758 C C . LEU A 1 93 ? -5.494 -0.440 -21.212 1.00 56.00 93 LEU A C 1
ATOM 760 O O . LEU A 1 93 ? -5.162 0.444 -21.992 1.00 56.00 93 LEU A O 1
ATOM 764 N N . THR A 1 94 ? -6.653 -0.394 -20.544 1.00 53.25 94 THR A N 1
ATOM 765 C CA . THR A 1 94 ? -7.728 0.581 -20.808 1.00 53.25 94 THR A CA 1
ATOM 766 C C . THR A 1 94 ? -8.042 1.516 -19.627 1.00 53.25 94 THR A C 1
ATOM 768 O O . THR A 1 94 ? -9.126 2.088 -19.587 1.00 53.25 94 THR A O 1
ATOM 771 N N . GLY A 1 95 ? -7.126 1.684 -18.662 1.00 53.66 95 GLY A N 1
ATOM 772 C CA . GLY A 1 95 ? -7.268 2.595 -17.503 1.00 53.66 95 GLY A CA 1
ATOM 773 C C . GLY A 1 95 ? -6.740 2.003 -16.186 1.00 53.66 95 GLY A C 1
ATOM 774 O O . GLY A 1 95 ? -6.306 0.851 -16.191 1.00 53.66 95 GLY A O 1
ATOM 775 N N . THR A 1 96 ? -6.778 2.768 -15.079 1.00 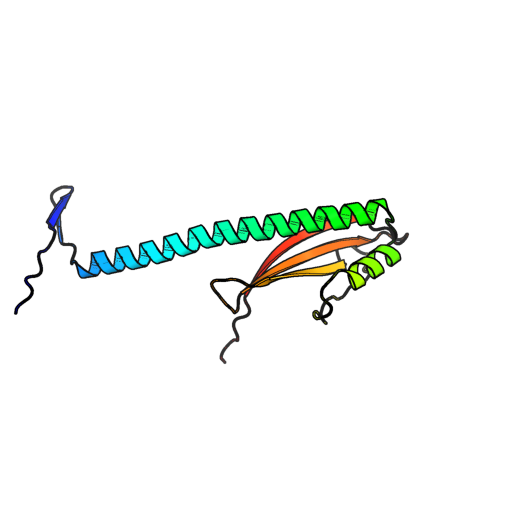55.00 96 THR A N 1
ATOM 776 C CA . THR A 1 96 ? -6.443 2.429 -13.661 1.00 55.00 96 THR A CA 1
ATOM 777 C C . THR A 1 96 ? -7.001 1.084 -13.161 1.00 55.00 96 THR A C 1
ATOM 779 O O . THR A 1 96 ? -7.902 1.010 -12.332 1.00 55.00 96 THR A O 1
ATOM 782 N N . SER A 1 97 ? -6.480 -0.028 -13.656 1.00 59.78 97 SER A N 1
ATOM 783 C CA . SER A 1 97 ? -7.132 -1.341 -13.515 1.00 59.78 97 SER A CA 1
ATOM 784 C C . SER A 1 97 ? -6.250 -2.401 -12.874 1.00 59.78 97 SER A C 1
ATOM 786 O O . SER A 1 97 ? -6.720 -3.507 -12.617 1.00 59.78 97 SER A O 1
ATOM 788 N N . ASN A 1 98 ? -5.000 -2.060 -12.555 1.00 75.44 98 ASN A N 1
ATOM 789 C CA . ASN A 1 98 ? -4.155 -2.926 -11.752 1.00 75.44 98 ASN A CA 1
ATOM 790 C C . ASN A 1 98 ? -4.342 -2.550 -10.283 1.00 75.44 98 ASN A C 1
ATOM 792 O O . ASN A 1 98 ? -4.005 -1.435 -9.880 1.00 75.44 98 ASN A O 1
ATOM 796 N N . TYR A 1 99 ? -4.882 -3.487 -9.507 1.00 79.44 99 TYR A N 1
ATOM 797 C CA . TYR A 1 99 ? -5.102 -3.352 -8.073 1.00 79.44 99 TYR A CA 1
ATOM 798 C C . TYR A 1 99 ? -4.323 -4.428 -7.326 1.00 79.44 99 TYR A C 1
ATOM 800 O O . TYR A 1 99 ? -4.386 -5.604 -7.689 1.00 79.44 99 TYR A O 1
ATOM 808 N N . VAL A 1 100 ? -3.613 -4.034 -6.273 1.00 84.75 100 VAL A N 1
ATOM 809 C CA . VAL A 1 100 ? -2.868 -4.954 -5.407 1.00 84.75 100 VAL A CA 1
ATOM 810 C C . VAL A 1 100 ? -3.042 -4.534 -3.954 1.00 84.75 100 VAL A C 1
ATOM 812 O O . VAL A 1 100 ? -2.808 -3.375 -3.618 1.00 84.75 100 VAL A O 1
ATOM 815 N N . THR A 1 101 ? -3.405 -5.477 -3.086 1.00 87.81 101 THR A N 1
ATOM 816 C CA . THR A 1 101 ? -3.306 -5.280 -1.635 1.00 87.81 101 THR A CA 1
ATOM 817 C C . THR A 1 101 ? -1.837 -5.357 -1.224 1.00 87.81 101 THR A C 1
ATOM 819 O O . THR A 1 101 ? -1.148 -6.340 -1.494 1.00 87.81 101 THR A O 1
ATOM 822 N N . LEU A 1 102 ? -1.349 -4.283 -0.607 1.00 90.06 102 LEU A N 1
ATOM 823 C CA . LEU A 1 102 ? 0.021 -4.141 -0.125 1.00 90.06 102 LEU A CA 1
ATOM 824 C C . LEU A 1 102 ? 0.164 -4.599 1.325 1.00 90.06 102 LEU A C 1
ATOM 826 O O . LEU A 1 102 ? 1.170 -5.207 1.677 1.00 90.06 102 LEU A O 1
ATOM 830 N N . ASP A 1 103 ? -0.816 -4.267 2.166 1.00 89.62 103 ASP A N 1
ATOM 831 C CA . ASP A 1 103 ? -0.788 -4.544 3.601 1.00 89.62 103 ASP A CA 1
ATOM 832 C C . ASP A 1 103 ? -2.204 -4.524 4.191 1.00 89.62 103 ASP A C 1
ATOM 834 O O . ASP A 1 103 ? -3.146 -4.003 3.591 1.00 89.62 103 ASP A O 1
ATOM 838 N N . THR A 1 104 ? -2.358 -5.072 5.390 1.00 88.94 104 THR A N 1
ATOM 839 C CA . THR A 1 104 ? -3.613 -5.076 6.136 1.00 88.94 104 THR A CA 1
ATOM 840 C C . THR A 1 104 ? -3.357 -4.751 7.601 1.00 88.94 104 THR A C 1
ATOM 842 O O . THR A 1 104 ? -2.625 -5.447 8.300 1.00 88.94 104 THR A O 1
ATOM 845 N N . ILE A 1 105 ? -4.025 -3.712 8.100 1.00 89.19 105 ILE A N 1
ATOM 846 C CA . ILE A 1 105 ? -3.932 -3.283 9.497 1.00 89.19 105 ILE A CA 1
ATOM 847 C C . ILE A 1 105 ? -5.215 -3.710 10.207 1.00 89.19 105 ILE A C 1
ATOM 849 O O . ILE A 1 105 ? -6.274 -3.119 9.996 1.00 89.19 105 ILE A O 1
ATOM 853 N N . ALA A 1 106 ? -5.138 -4.746 11.042 1.00 87.19 106 ALA A N 1
ATOM 854 C CA . ALA A 1 106 ? -6.284 -5.196 11.829 1.00 87.19 106 ALA A CA 1
ATOM 855 C C . ALA A 1 106 ? -6.775 -4.081 12.769 1.00 87.19 106 ALA A C 1
ATOM 857 O O . ALA A 1 106 ? -5.973 -3.412 13.429 1.00 87.19 106 ALA A O 1
ATOM 858 N N . SER A 1 107 ? -8.093 -3.886 12.849 1.00 82.50 107 SER A N 1
ATOM 859 C CA . SER A 1 107 ? -8.666 -2.955 13.819 1.00 82.50 107 SER A CA 1
ATOM 860 C C . SER A 1 107 ? -8.456 -3.477 15.241 1.00 82.50 107 SER A C 1
ATOM 862 O O . SER A 1 107 ? -8.562 -4.672 15.515 1.00 82.50 107 SER A O 1
ATOM 864 N N . LYS A 1 108 ? -8.176 -2.558 16.170 1.00 81.00 108 LYS A N 1
ATOM 865 C CA . LYS A 1 108 ? -8.046 -2.877 17.599 1.00 81.00 108 LYS A CA 1
ATOM 866 C C . LYS A 1 108 ? -9.391 -2.968 18.318 1.00 81.00 108 LYS A C 1
ATOM 868 O O . LYS A 1 108 ? -9.447 -3.517 19.414 1.00 81.00 108 LYS A O 1
ATOM 873 N N . THR A 1 109 ? -10.445 -2.393 17.742 1.00 76.88 109 THR A N 1
ATOM 874 C CA . THR A 1 109 ? -11.758 -2.251 18.387 1.00 76.88 109 THR A CA 1
ATOM 875 C C . THR A 1 109 ? -12.804 -3.192 17.823 1.00 76.88 109 THR A C 1
ATOM 877 O O . THR A 1 109 ? -13.658 -3.649 18.578 1.00 76.88 109 THR A O 1
ATOM 880 N N . ASP A 1 110 ? -12.733 -3.512 16.532 1.00 80.00 110 ASP A N 1
ATOM 881 C CA . ASP A 1 110 ? -13.630 -4.477 15.908 1.00 80.00 110 ASP A CA 1
ATOM 882 C C . ASP A 1 110 ? -12.826 -5.557 15.175 1.00 80.00 110 ASP A C 1
ATOM 884 O O . ASP A 1 110 ? -12.229 -5.268 14.138 1.00 80.00 110 ASP A O 1
ATOM 888 N N . PRO A 1 111 ? -12.821 -6.814 15.655 1.00 84.19 111 PRO A N 1
ATOM 889 C CA . PRO A 1 111 ? -12.074 -7.895 15.014 1.00 84.19 111 PRO A CA 1
ATOM 890 C C . PRO A 1 111 ? -12.584 -8.239 13.604 1.00 84.19 111 PRO A C 1
ATOM 892 O O . PRO A 1 111 ? -11.902 -8.948 12.868 1.00 84.19 111 PRO A O 1
ATOM 895 N N . ASN A 1 112 ? -13.767 -7.754 13.210 1.00 85.31 112 ASN A N 1
ATOM 896 C CA . ASN A 1 112 ? -14.302 -7.917 11.858 1.00 85.31 112 ASN A CA 1
ATOM 897 C C . ASN A 1 112 ? -13.853 -6.803 10.904 1.00 85.31 112 ASN A C 1
ATOM 899 O O . ASN A 1 112 ? -14.139 -6.887 9.708 1.00 85.31 112 ASN A O 1
ATOM 903 N N . CYS A 1 113 ? -13.189 -5.762 11.412 1.00 84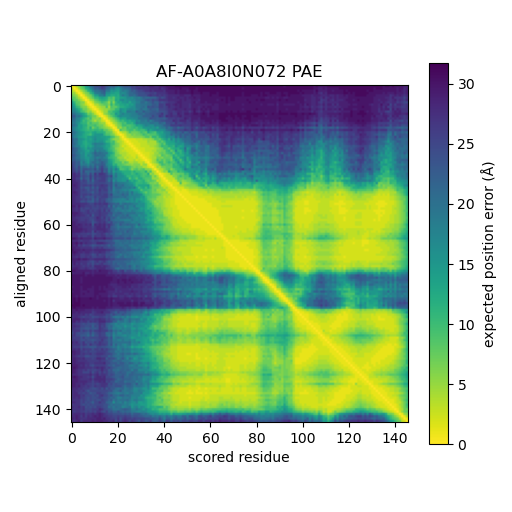.94 113 CYS A N 1
ATOM 904 C CA . CYS A 1 113 ? -12.715 -4.634 10.630 1.00 84.94 113 CYS A CA 1
ATOM 905 C C . CYS A 1 113 ? -11.193 -4.634 10.487 1.00 84.94 113 CYS A C 1
ATOM 907 O O . CYS A 1 113 ? -10.439 -4.985 11.395 1.00 84.94 113 CYS A O 1
ATOM 909 N N . TYR A 1 114 ? -10.733 -4.152 9.344 1.00 87.56 114 TYR A N 1
ATOM 910 C CA . TYR A 1 114 ? -9.332 -3.894 9.062 1.00 87.56 114 TYR A CA 1
ATOM 911 C C . TYR A 1 114 ? -9.198 -2.703 8.113 1.00 87.56 114 TYR A C 1
ATOM 913 O O . TYR A 1 114 ? -10.169 -2.270 7.494 1.00 87.56 114 TYR A O 1
ATOM 921 N N . ILE A 1 115 ? -7.996 -2.149 8.009 1.00 88.88 115 ILE A N 1
ATOM 922 C CA . ILE A 1 115 ? -7.641 -1.166 6.988 1.00 88.88 115 ILE A CA 1
ATOM 923 C C . ILE A 1 115 ? -6.826 -1.892 5.924 1.00 88.88 115 ILE A C 1
ATOM 925 O O . ILE A 1 115 ? -5.748 -2.405 6.214 1.00 88.88 115 ILE A O 1
ATOM 929 N N . ASP A 1 116 ? -7.359 -1.940 4.711 1.00 89.19 116 ASP A N 1
ATOM 930 C CA . ASP A 1 116 ? -6.678 -2.418 3.514 1.00 89.19 116 ASP A CA 1
ATOM 931 C C . ASP A 1 116 ? -5.793 -1.297 2.965 1.00 89.19 116 ASP A C 1
ATOM 933 O O . ASP A 1 116 ? -6.280 -0.199 2.673 1.00 89.19 116 ASP A O 1
ATOM 937 N N . ILE A 1 117 ? -4.494 -1.562 2.853 1.00 92.00 117 ILE A N 1
ATOM 938 C CA . ILE A 1 117 ? -3.557 -0.680 2.166 1.00 92.00 117 ILE A CA 1
ATOM 939 C C . ILE A 1 117 ? -3.396 -1.221 0.757 1.00 92.00 117 ILE A C 1
ATOM 941 O O . ILE A 1 117 ? -2.891 -2.325 0.571 1.00 92.00 117 ILE A O 1
ATOM 945 N N . SER A 1 118 ? -3.804 -0.445 -0.236 1.00 89.75 118 SER A N 1
ATOM 946 C CA . SER A 1 118 ? -3.854 -0.893 -1.621 1.00 89.75 118 SER A CA 1
ATOM 947 C C . SER A 1 118 ? -3.135 0.031 -2.578 1.00 89.75 118 SER A C 1
ATOM 949 O O . SER A 1 118 ? -3.060 1.245 -2.383 1.00 89.75 118 SER A O 1
ATOM 951 N N . LEU A 1 119 ? -2.612 -0.577 -3.636 1.00 90.69 119 LEU A N 1
ATOM 952 C CA . LEU A 1 119 ? -1.972 0.072 -4.760 1.00 90.69 119 LEU A CA 1
ATOM 953 C C . LEU A 1 119 ? -2.879 -0.011 -5.980 1.00 90.69 119 LEU A C 1
ATOM 955 O O . LEU A 1 119 ? -3.260 -1.100 -6.405 1.00 90.69 119 LEU A O 1
ATOM 959 N N . GLN A 1 120 ? -3.147 1.141 -6.579 1.00 89.12 120 GLN A N 1
ATOM 960 C CA . GLN A 1 120 ? -3.721 1.259 -7.914 1.00 89.12 120 GLN A CA 1
ATOM 961 C C . GLN A 1 120 ? -2.665 1.825 -8.851 1.00 89.12 120 GLN A C 1
ATOM 963 O O . GLN A 1 120 ? -2.002 2.798 -8.491 1.00 89.12 120 GLN A O 1
ATOM 968 N N . PHE A 1 121 ? -2.495 1.240 -10.035 1.00 87.12 121 PHE A N 1
ATOM 969 C CA . PHE A 1 121 ? -1.508 1.730 -10.995 1.00 87.12 121 PHE A CA 1
ATOM 970 C C . PHE A 1 121 ? -1.892 1.496 -12.457 1.00 87.12 121 PHE A C 1
ATOM 972 O O . PHE A 1 121 ? -2.654 0.587 -12.808 1.00 87.12 121 PHE A O 1
ATOM 979 N N . GLU A 1 122 ? -1.334 2.348 -13.311 1.00 86.62 122 GLU A N 1
ATOM 980 C CA . GLU A 1 122 ? -1.542 2.361 -14.755 1.00 86.62 122 GLU A CA 1
ATOM 981 C C . GLU A 1 122 ? -0.302 1.864 -15.479 1.00 86.62 122 GLU A C 1
ATOM 983 O O . GLU A 1 122 ? 0.830 2.179 -15.103 1.00 86.62 122 GLU A O 1
ATOM 988 N N . VAL A 1 123 ? -0.541 1.071 -16.519 1.00 85.62 123 VAL A N 1
ATOM 989 C CA . VAL A 1 123 ? 0.504 0.480 -17.345 1.00 85.62 123 VAL A CA 1
ATOM 990 C C . VAL A 1 123 ? 0.263 0.905 -18.783 1.00 85.62 123 VAL A C 1
ATOM 992 O O . VAL A 1 123 ? -0.807 0.642 -19.333 1.00 85.62 123 VAL A O 1
ATOM 995 N N . SER A 1 124 ? 1.262 1.537 -19.385 1.00 85.62 124 SER A N 1
ATOM 996 C CA . SER A 1 124 ? 1.215 1.962 -20.779 1.00 85.62 124 SER A CA 1
ATOM 997 C C . SER A 1 124 ? 1.253 0.773 -21.746 1.00 85.62 124 SER A C 1
ATOM 999 O O . SER A 1 124 ? 1.537 -0.372 -21.368 1.00 85.62 124 SER A O 1
ATOM 1001 N N . VAL A 1 125 ? 1.022 1.046 -23.033 1.00 83.62 125 VAL A N 1
ATOM 1002 C CA . VAL A 1 125 ? 1.158 0.047 -24.110 1.00 83.62 125 VAL A CA 1
ATOM 1003 C C . VAL A 1 125 ? 2.576 -0.537 -24.150 1.00 83.62 125 VAL A C 1
ATOM 1005 O O . VAL A 1 125 ? 2.741 -1.748 -24.311 1.00 83.62 125 VAL A O 1
ATOM 1008 N N . ASP A 1 126 ? 3.585 0.288 -23.867 1.00 87.44 126 ASP A N 1
ATOM 1009 C CA . ASP A 1 126 ? 4.998 -0.106 -23.800 1.00 87.44 126 ASP A CA 1
ATOM 1010 C C . ASP A 1 126 ? 5.357 -0.849 -22.503 1.00 87.44 126 ASP A C 1
ATOM 1012 O O . ASP A 1 126 ? 6.519 -1.155 -22.240 1.00 87.44 126 ASP A O 1
ATOM 1016 N N . SER A 1 127 ? 4.354 -1.200 -21.692 1.00 87.19 127 SER A N 1
ATOM 1017 C CA . SER A 1 127 ? 4.515 -1.911 -20.423 1.00 87.19 127 SER A CA 1
ATOM 1018 C C . SER A 1 127 ? 5.336 -1.121 -19.401 1.00 87.19 127 SER A C 1
ATOM 1020 O O . SER A 1 127 ? 6.150 -1.691 -18.675 1.00 87.19 127 SER A O 1
ATOM 1022 N N . ILE A 1 128 ? 5.094 0.189 -19.332 1.00 88.94 128 ILE A N 1
ATOM 1023 C CA . ILE A 1 128 ? 5.706 1.106 -18.366 1.00 88.94 128 ILE A CA 1
ATOM 1024 C C . ILE A 1 128 ? 4.671 1.480 -17.306 1.00 88.94 128 ILE A C 1
ATOM 1026 O O . ILE A 1 128 ? 3.522 1.755 -17.638 1.00 88.94 128 ILE A O 1
ATOM 1030 N N . VAL A 1 129 ? 5.072 1.510 -16.036 1.00 88.31 129 VAL A N 1
ATOM 1031 C CA . VAL A 1 129 ? 4.229 2.004 -14.938 1.00 88.31 129 VAL A CA 1
ATOM 1032 C C . VAL A 1 129 ? 4.272 3.535 -14.912 1.00 88.31 129 VAL A C 1
ATOM 1034 O O . VAL A 1 129 ? 5.267 4.132 -14.490 1.00 88.31 129 VAL A O 1
ATOM 1037 N N . GLU A 1 130 ? 3.198 4.183 -15.364 1.00 86.75 130 GLU A N 1
ATOM 1038 C CA . GLU A 1 130 ? 3.143 5.644 -15.553 1.00 86.75 130 GLU A CA 1
ATOM 1039 C C . GLU A 1 130 ? 2.650 6.372 -14.302 1.00 86.75 130 GLU A C 1
ATOM 1041 O O . GLU A 1 130 ? 3.317 7.276 -13.784 1.00 86.75 130 GLU A O 1
ATOM 1046 N N . HIS A 1 131 ? 1.515 5.921 -13.774 1.00 87.50 131 HIS A N 1
ATOM 1047 C CA . HIS A 1 131 ? 0.849 6.517 -12.627 1.00 87.50 131 HIS A CA 1
ATOM 1048 C C . HIS A 1 131 ? 0.541 5.464 -11.575 1.00 87.50 131 HIS A C 1
ATOM 1050 O O . HIS A 1 131 ? 0.256 4.307 -11.887 1.00 87.50 131 HIS A O 1
ATOM 1056 N N . TYR A 1 132 ? 0.587 5.878 -10.311 1.00 90.50 132 TYR A N 1
ATOM 1057 C CA . TYR A 1 132 ? 0.194 5.033 -9.199 1.00 90.50 132 TYR A CA 1
ATOM 1058 C C . TYR A 1 132 ? -0.441 5.851 -8.077 1.00 90.50 132 TYR A C 1
ATOM 1060 O O . TYR A 1 132 ? -0.231 7.059 -7.955 1.00 90.50 132 TYR A O 1
ATOM 1068 N N . LYS A 1 133 ? -1.216 5.166 -7.241 1.00 92.25 133 LYS A N 1
ATOM 1069 C CA . LYS A 1 133 ? -1.809 5.704 -6.025 1.00 92.25 133 LYS A CA 1
ATOM 1070 C C . LYS A 1 133 ? -1.841 4.621 -4.958 1.00 92.25 133 LYS A C 1
ATOM 1072 O O . LYS A 1 133 ? -2.412 3.556 -5.181 1.00 92.25 133 LYS A O 1
ATOM 1077 N N . VAL A 1 134 ? -1.275 4.927 -3.795 1.00 93.12 134 VAL A N 1
ATOM 1078 C CA . VAL A 1 134 ? -1.464 4.129 -2.580 1.00 93.12 134 VAL A CA 1
ATOM 1079 C C . VAL A 1 134 ? -2.631 4.711 -1.788 1.00 93.12 134 VAL A C 1
ATOM 1081 O O . VAL A 1 134 ? -2.720 5.927 -1.597 1.00 93.12 134 VAL A O 1
ATOM 1084 N N . SER A 1 135 ? -3.539 3.856 -1.336 1.00 90.69 135 SER A N 1
ATOM 1085 C CA . SER A 1 135 ? -4.710 4.237 -0.549 1.00 90.69 135 SER A CA 1
ATOM 1086 C C . SER A 1 135 ? -4.891 3.344 0.667 1.00 90.69 135 SER A C 1
ATOM 1088 O O . SER A 1 135 ? -4.524 2.177 0.641 1.00 90.69 135 SER A O 1
ATOM 1090 N N . ALA A 1 136 ? -5.504 3.898 1.711 1.00 91.19 136 ALA A N 1
ATOM 1091 C CA . ALA A 1 136 ? -5.967 3.160 2.877 1.00 91.19 136 ALA A CA 1
ATOM 1092 C C . ALA A 1 136 ? -7.500 3.152 2.885 1.00 91.19 136 ALA A C 1
ATOM 1094 O O . ALA A 1 136 ? -8.119 4.218 2.865 1.00 91.19 136 ALA A O 1
ATOM 1095 N N . THR A 1 137 ? -8.106 1.966 2.922 1.00 87.50 137 THR A N 1
ATOM 1096 C CA . THR A 1 137 ? -9.565 1.791 2.921 1.00 87.50 137 THR A CA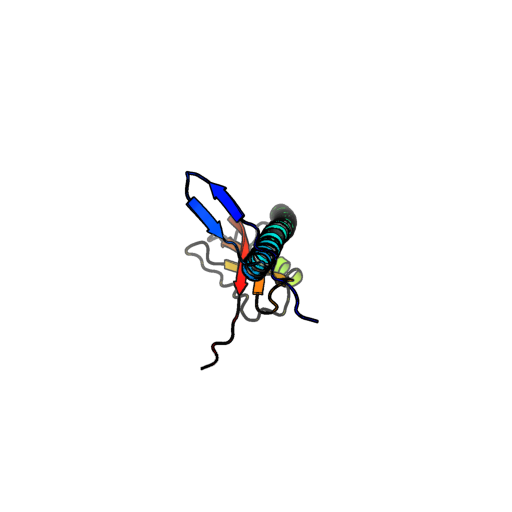 1
ATOM 1097 C C . THR A 1 137 ? -9.981 0.930 4.102 1.00 87.50 137 THR A C 1
ATOM 1099 O O . THR A 1 137 ? -9.477 -0.173 4.277 1.00 87.50 137 THR A O 1
ATOM 1102 N N . GLN A 1 138 ? -10.919 1.407 4.918 1.00 85.38 138 GLN A N 1
ATOM 1103 C CA . GLN A 1 138 ? -11.484 0.589 5.988 1.00 85.38 138 GLN A CA 1
ATOM 1104 C C . GLN A 1 138 ? -12.460 -0.438 5.402 1.00 85.38 138 GLN A C 1
ATOM 1106 O O . GLN A 1 138 ? -13.391 -0.083 4.680 1.00 85.38 138 GLN A O 1
ATOM 1111 N N . VAL A 1 139 ? -12.263 -1.707 5.744 1.00 84.44 139 VAL A N 1
ATOM 1112 C CA . VAL A 1 139 ? -13.091 -2.837 5.327 1.00 84.44 139 VAL A CA 1
ATOM 1113 C C . VAL A 1 139 ? -13.599 -3.544 6.574 1.00 84.44 139 VAL A C 1
ATOM 1115 O O . VAL A 1 139 ? -12.815 -3.920 7.437 1.00 84.44 139 VAL A O 1
ATOM 1118 N N . CYS A 1 140 ? -14.909 -3.756 6.662 1.00 85.38 140 CYS A N 1
ATOM 1119 C CA . CYS A 1 140 ? -15.529 -4.513 7.745 1.00 85.38 140 CYS A CA 1
ATOM 1120 C C . CYS A 1 140 ? -16.339 -5.670 7.163 1.00 85.38 140 CYS A C 1
ATOM 1122 O O . CYS A 1 140 ? -17.200 -5.465 6.307 1.00 85.38 140 CYS A O 1
ATOM 1124 N N . ARG A 1 141 ? -16.057 -6.894 7.610 1.00 81.75 141 ARG A N 1
ATOM 1125 C CA . ARG A 1 141 ? -16.718 -8.118 7.144 1.00 81.75 141 ARG A CA 1
ATOM 1126 C C . ARG A 1 141 ? -17.561 -8.717 8.258 1.00 81.75 141 ARG A C 1
ATOM 1128 O O . ARG A 1 141 ? -17.156 -9.665 8.923 1.00 81.75 141 ARG A O 1
ATOM 1135 N N . TYR A 1 142 ? -18.762 -8.186 8.435 1.00 79.75 142 TYR A N 1
ATOM 1136 C CA . TYR A 1 142 ? -19.754 -8.822 9.292 1.00 79.75 142 TYR A CA 1
ATOM 1137 C C . TYR A 1 142 ? -20.373 -9.994 8.532 1.00 79.75 142 TYR A C 1
ATOM 1139 O O . TYR A 1 142 ? -20.850 -9.832 7.407 1.00 79.75 142 TYR A O 1
ATOM 1147 N N . LYS A 1 143 ? -20.348 -11.198 9.115 1.00 71.81 143 LYS A N 1
ATOM 1148 C CA . LYS A 1 143 ? -21.136 -12.308 8.572 1.00 71.81 143 LYS A CA 1
ATOM 1149 C C . LYS A 1 143 ? -22.601 -11.891 8.644 1.00 71.81 143 LYS A C 1
ATOM 1151 O O . LYS A 1 143 ? -23.094 -11.624 9.736 1.00 71.81 143 LYS A O 1
ATOM 1156 N N . ASN A 1 144 ? -23.295 -11.866 7.510 1.00 55.19 144 ASN A N 1
ATOM 1157 C CA . ASN A 1 144 ? -24.750 -11.868 7.541 1.00 55.19 144 ASN A CA 1
ATOM 1158 C C . ASN A 1 144 ? -25.172 -13.194 8.183 1.00 55.19 144 ASN A C 1
ATOM 1160 O O . ASN A 1 144 ? -25.078 -14.247 7.554 1.00 55.19 144 ASN A O 1
ATOM 1164 N N . THR A 1 145 ? -25.577 -13.158 9.450 1.00 50.16 145 THR A N 1
ATOM 1165 C CA . THR A 1 145 ? -26.434 -14.197 10.024 1.00 50.16 145 THR A CA 1
ATOM 1166 C C . THR A 1 145 ? -27.761 -14.118 9.282 1.00 50.16 145 THR A C 1
ATOM 1168 O O . THR A 1 145 ? -28.556 -13.218 9.544 1.00 50.16 145 THR A O 1
ATOM 1171 N N . ILE A 1 146 ? -27.918 -14.994 8.289 1.00 44.44 146 ILE A N 1
ATOM 1172 C CA . ILE A 1 146 ? -29.207 -15.354 7.690 1.00 44.44 146 ILE A CA 1
ATOM 1173 C C . ILE A 1 146 ? -29.896 -16.323 8.646 1.00 44.44 146 ILE A C 1
ATOM 1175 O O . ILE A 1 146 ? -29.192 -17.241 9.129 1.00 44.44 146 ILE A O 1
#